Protein AF-Q1WCH7-F1 (afdb_monomer)

Foldseek 3Di:
DVVQVPDPDRQLQDQPDPQHDPLEDHPVVVVVVVVPDDDPPPRRDYSNRSCVDCPVCNDDPDPVCNDDDDVVVVVVVVVVVVVVCVVPVVHPPCVVPPD

Secondary structure (DSSP, 8-state):
-GGGGGSSS-TTS-S-STT--TTB--HHHHHH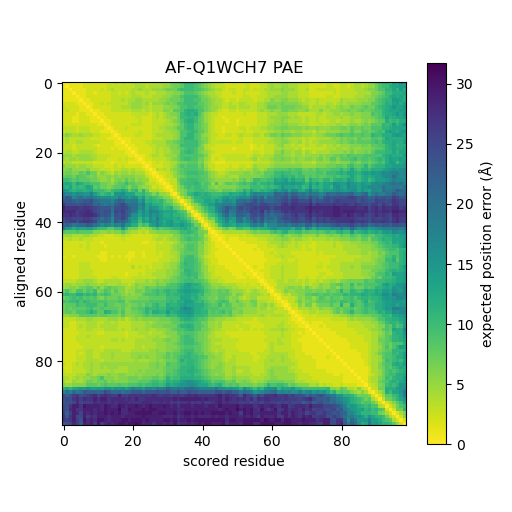HHHH-----SS-B-HHHHIIIIIII---SBTTB-----HHHHHHHHHHHHHHHHHHHT-GGGGGG--

Sequence (99 aa):
YLFQSFHPDLPWASCTNAWNTENCIEDTLRKNMSLGGSVHHTNFTSPVTEFWERNVLSISDGIENMGSVKWDLALCLLAMWVICFFCIWKGVKSTGKVV

InterPro domains:
  IPR000175 Sodium:neurotransmitter symporter [PF00209] (1-99)
  IPR000175 Sodium:neurotransmitter symporter [PS50267] (1-99)
  IPR000175 Sodium:neurotransmitter symporter [PTHR11616] (1-99)
  IPR037272 Sodium:neurotransmitter symporter superfamily [SSF161070] (1-99)

Radius of gyration: 20.27 Å; Cα contacts (8 Å, |Δi|>4): 62; chains: 1; bounding box: 43×40×52 Å

Organism: Ictalurus punctatus (NCBI:txid7998)

Mean predicted aligned error: 8.86 Å

Solvent-accessible surface area (backbone atoms only — not comparable to full-atom values): 6235 Å² total; per-residue (Å²): 104,79,79,55,64,72,42,97,65,51,81,44,66,48,51,87,48,95,66,49,56,94,47,39,44,36,71,69,59,54,58,55,43,74,75,74,53,95,67,81,88,79,74,75,39,44,24,54,55,40,38,44,43,50,60,72,68,47,72,54,99,41,85,92,45,75,71,78,87,57,61,72,59,55,50,52,51,50,51,52,52,54,51,54,46,57,68,52,70,73,42,76,84,62,57,83,76,71,120

pLDDT: mean 83.09, std 14.63, range [49.75, 96.75]

Nearest PDB structures (foldseek):
  6awp-assembly1_A  TM=8.272E-01  e=5.472E-07  Homo sapiens
  5i6z-assembly1_A  TM=8.310E-01  e=6.252E-07  Homo sapiens
  6awn-assembly1_A  TM=8.280E-01  e=9.326E-07  Homo sapiens
  9eup-assembly1_A  TM=8.209E-01  e=2.371E-06  Drosophila melanogaster
  6m0z-assembly1_A  TM=7.964E-01  e=1.391E-06  Drosophila melanogaster

Structure (mmCIF, N/CA/C/O backbone):
data_AF-Q1WCH7-F1
#
_entry.id   AF-Q1WCH7-F1
#
loop_
_atom_site.group_PDB
_atom_site.id
_atom_site.type_symbol
_atom_site.label_atom_id
_atom_site.label_alt_id
_atom_site.label_comp_id
_atom_site.label_asym_id
_atom_site.label_entity_id
_atom_site.label_seq_id
_atom_site.pdbx_PDB_ins_code
_atom_site.Cartn_x
_atom_site.Cartn_y
_atom_site.Cartn_z
_atom_site.occupancy
_atom_site.B_iso_or_equiv
_atom_site.auth_seq_id
_atom_site.auth_comp_id
_atom_site.auth_asym_id
_atom_site.auth_atom_id
_atom_site.pdbx_PDB_model_num
ATOM 1 N N . TYR A 1 1 ? -2.235 -3.497 1.863 1.00 91.19 1 TYR A N 1
ATOM 2 C CA . TYR A 1 1 ? -1.624 -4.808 2.162 1.00 91.19 1 TYR A CA 1
ATOM 3 C C . TYR A 1 1 ? -2.615 -5.785 2.743 1.00 91.19 1 TYR A C 1
ATOM 5 O O . TYR A 1 1 ? -3.050 -6.613 1.970 1.00 91.19 1 TYR A O 1
ATOM 13 N N . LEU A 1 2 ? -3.036 -5.666 4.011 1.00 93.44 2 LEU A N 1
ATOM 14 C CA . LEU A 1 2 ? -3.882 -6.682 4.667 1.00 93.44 2 LEU A CA 1
ATOM 15 C C . LEU A 1 2 ? -5.086 -7.129 3.821 1.00 93.44 2 LEU A C 1
ATOM 17 O O . LEU A 1 2 ? -5.228 -8.311 3.549 1.00 93.44 2 LEU A O 1
ATOM 21 N N . PHE A 1 3 ? -5.904 -6.186 3.346 1.00 92.94 3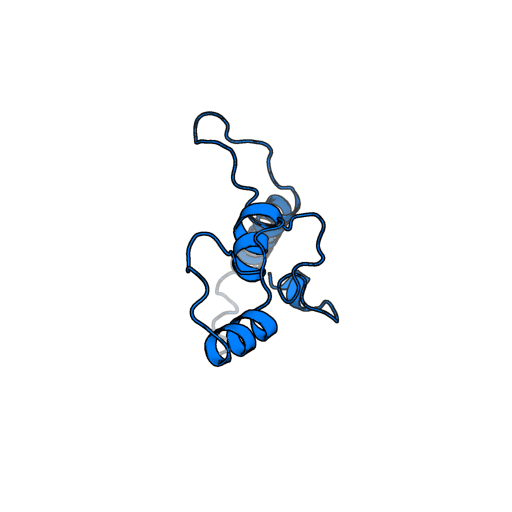 PHE A N 1
ATOM 22 C CA . PHE A 1 3 ? -7.056 -6.517 2.501 1.00 92.94 3 PHE A CA 1
ATOM 23 C C . PHE A 1 3 ? -6.666 -7.137 1.154 1.00 92.94 3 PHE A C 1
ATOM 25 O O . PHE A 1 3 ? -7.348 -8.031 0.670 1.00 92.94 3 PHE A O 1
ATOM 32 N N . GLN A 1 4 ? -5.547 -6.703 0.570 1.00 93.44 4 GLN A N 1
ATOM 33 C CA . GLN A 1 4 ? -5.059 -7.251 -0.696 1.00 93.44 4 GLN A CA 1
ATOM 34 C C . GLN A 1 4 ? -4.405 -8.634 -0.543 1.00 93.44 4 GLN A C 1
ATOM 36 O O . GLN A 1 4 ? -4.300 -9.362 -1.523 1.00 93.44 4 GLN A O 1
ATOM 41 N N . SER A 1 5 ? -4.023 -9.037 0.673 1.00 95.56 5 SER A N 1
ATOM 42 C CA . SER A 1 5 ? -3.501 -10.380 0.949 1.00 95.56 5 SER A CA 1
ATOM 43 C C . SER A 1 5 ? -4.569 -11.478 0.878 1.00 95.56 5 SER A C 1
ATOM 45 O O . SER A 1 5 ? -4.214 -12.650 0.916 1.00 95.56 5 SER A O 1
ATOM 47 N N . PHE A 1 6 ? -5.859 -11.127 0.799 1.00 95.31 6 PHE A N 1
ATOM 48 C CA . PHE A 1 6 ? -6.953 -12.096 0.649 1.00 95.31 6 PHE A CA 1
ATOM 49 C C . PHE A 1 6 ? -7.260 -12.456 -0.813 1.00 95.31 6 PHE A C 1
ATOM 51 O O . PHE A 1 6 ? -8.135 -13.286 -1.056 1.00 95.31 6 PHE A O 1
ATOM 58 N N . HIS A 1 7 ? -6.576 -11.847 -1.787 1.00 92.94 7 HIS A N 1
ATOM 59 C CA . HIS A 1 7 ? -6.679 -12.286 -3.176 1.00 92.94 7 HIS A CA 1
ATOM 60 C C . HIS A 1 7 ? -6.078 -13.693 -3.349 1.00 92.94 7 HIS A C 1
ATOM 62 O O . HIS A 1 7 ? -5.111 -14.020 -2.660 1.00 92.94 7 HIS A O 1
ATOM 68 N N . PRO A 1 8 ? -6.635 -14.523 -4.257 1.00 93.56 8 PRO A N 1
ATOM 69 C CA . PRO A 1 8 ? -6.124 -15.871 -4.515 1.00 93.56 8 PRO A CA 1
ATOM 70 C C . PRO A 1 8 ? -4.664 -15.846 -4.978 1.00 93.56 8 PRO A C 1
ATOM 72 O O . PRO A 1 8 ? -3.857 -16.631 -4.492 1.00 93.56 8 PRO A O 1
ATOM 75 N N . ASP A 1 9 ? -4.329 -14.883 -5.836 1.00 92.38 9 ASP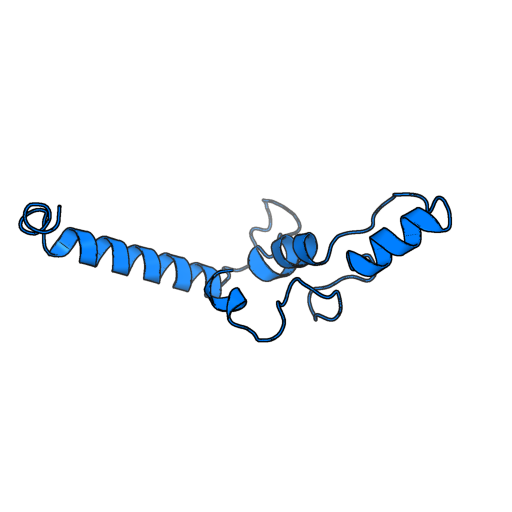 A N 1
ATOM 76 C CA . ASP A 1 9 ? -2.962 -14.564 -6.220 1.00 92.38 9 ASP A CA 1
ATOM 77 C C . ASP A 1 9 ? -2.577 -13.209 -5.628 1.00 92.38 9 ASP A C 1
ATOM 79 O O . ASP A 1 9 ? -3.329 -12.233 -5.721 1.00 92.38 9 ASP A O 1
ATOM 83 N N . LEU A 1 10 ? -1.402 -13.139 -5.000 1.00 93.62 10 LEU A N 1
ATOM 84 C CA . LEU A 1 10 ? -0.943 -11.902 -4.383 1.00 93.62 10 LEU A CA 1
ATOM 85 C C . LEU A 1 10 ? -0.555 -10.901 -5.486 1.00 93.62 10 LEU A C 1
ATOM 87 O O . LEU A 1 10 ? 0.266 -11.228 -6.343 1.00 93.62 10 LEU A O 1
ATOM 91 N N . PRO A 1 11 ? -1.041 -9.651 -5.434 1.00 92.81 11 PRO A N 1
ATOM 92 C CA . PRO A 1 11 ? -0.813 -8.676 -6.504 1.00 92.81 11 PRO A CA 1
ATOM 93 C C . PRO A 1 11 ? 0.650 -8.219 -6.624 1.00 92.81 11 PRO A C 1
ATOM 95 O O . PRO A 1 11 ? 1.034 -7.627 -7.624 1.00 92.81 11 PRO A O 1
ATOM 98 N N . TRP A 1 12 ? 1.484 -8.501 -5.621 1.00 94.00 12 TRP A N 1
ATOM 99 C CA . TRP A 1 12 ? 2.931 -8.262 -5.644 1.00 94.00 12 TRP A CA 1
ATOM 100 C C . TRP A 1 12 ? 3.762 -9.531 -5.892 1.00 94.00 12 TRP A C 1
ATOM 102 O O . TRP A 1 12 ? 4.973 -9.514 -5.670 1.00 94.00 12 TRP A O 1
ATOM 112 N N . ALA A 1 13 ? 3.134 -10.639 -6.300 1.00 92.00 13 ALA A N 1
ATOM 113 C CA . ALA A 1 13 ? 3.840 -11.877 -6.630 1.00 92.00 13 ALA A CA 1
ATOM 114 C C . ALA A 1 13 ? 4.349 -11.914 -8.079 1.00 92.00 13 ALA A C 1
ATOM 116 O O . ALA A 1 13 ? 5.363 -12.559 -8.335 1.00 92.00 13 ALA A O 1
ATOM 117 N N . SER A 1 14 ? 3.677 -11.218 -9.001 1.00 91.75 14 SER A N 1
ATOM 118 C CA . SER A 1 14 ? 4.016 -11.196 -10.427 1.00 91.75 14 SER A CA 1
ATOM 119 C C . SER A 1 14 ? 4.308 -9.788 -10.947 1.00 91.75 14 SER A C 1
ATOM 121 O O . SER A 1 14 ? 3.948 -8.785 -10.324 1.00 91.75 14 SER A O 1
ATOM 123 N N . CYS A 1 15 ? 4.946 -9.720 -12.116 1.00 92.25 15 CYS A N 1
ATOM 124 C CA . CYS A 1 15 ? 5.210 -8.467 -12.839 1.00 92.25 15 CYS A CA 1
ATOM 125 C C . CYS A 1 15 ? 4.141 -8.141 -13.901 1.00 92.25 15 CYS A C 1
ATOM 127 O O . CYS A 1 15 ? 4.335 -7.273 -14.747 1.00 92.25 15 CYS A O 1
ATOM 129 N N . THR A 1 16 ? 3.006 -8.844 -13.887 1.00 92.25 16 THR A N 1
ATOM 130 C CA . THR A 1 16 ? 1.970 -8.780 -14.933 1.00 92.25 16 THR A CA 1
ATOM 131 C C . THR A 1 16 ? 0.884 -7.737 -14.657 1.00 92.25 16 THR A C 1
ATOM 133 O O . THR A 1 16 ? -0.244 -7.881 -15.129 1.00 92.25 16 THR A O 1
ATOM 136 N N . ASN A 1 17 ? 1.178 -6.713 -13.854 1.00 93.19 17 ASN A N 1
ATOM 137 C CA . ASN A 1 17 ? 0.188 -5.729 -13.427 1.00 93.19 17 ASN A CA 1
ATOM 138 C C . ASN A 1 17 ? 0.329 -4.402 -14.177 1.00 93.19 17 ASN A C 1
ATOM 140 O O . ASN A 1 17 ? 1.406 -4.037 -14.636 1.00 93.19 17 ASN A O 1
ATOM 144 N N . ALA A 1 18 ? -0.753 -3.621 -14.226 1.00 93.75 18 ALA A N 1
ATOM 145 C CA . ALA A 1 18 ? -0.790 -2.345 -14.948 1.00 93.75 18 ALA A CA 1
ATOM 146 C C . ALA A 1 18 ? 0.177 -1.274 -14.401 1.00 93.75 18 ALA A C 1
ATOM 148 O O . ALA A 1 18 ? 0.515 -0.331 -15.108 1.00 93.75 18 ALA A O 1
ATOM 149 N N . TRP A 1 19 ? 0.606 -1.397 -13.143 1.00 91.75 19 TRP A N 1
ATOM 150 C CA . TRP A 1 19 ? 1.572 -0.487 -12.520 1.00 91.75 19 TRP A CA 1
ATOM 151 C C . TRP A 1 19 ? 3.029 -0.920 -12.715 1.00 91.75 19 TRP A C 1
ATOM 153 O O . TRP A 1 19 ? 3.923 -0.175 -12.306 1.00 91.75 19 TRP A O 1
ATOM 163 N N . ASN A 1 20 ? 3.277 -2.108 -13.279 1.00 94.62 20 ASN A N 1
ATOM 164 C CA . ASN A 1 20 ? 4.629 -2.622 -13.431 1.00 94.62 20 ASN A CA 1
ATOM 165 C C . ASN A 1 20 ? 5.364 -2.004 -14.622 1.00 94.62 20 ASN A C 1
ATOM 167 O O . ASN A 1 20 ? 4.752 -1.631 -15.622 1.00 94.62 20 ASN A O 1
ATOM 171 N N . THR A 1 21 ? 6.689 -1.902 -14.513 1.00 92.06 21 THR A N 1
ATOM 172 C CA . THR A 1 21 ? 7.551 -1.489 -15.629 1.00 92.06 21 THR A CA 1
ATOM 173 C C . THR A 1 21 ? 8.227 -2.666 -16.310 1.00 92.06 21 THR A C 1
ATOM 175 O O . THR A 1 21 ? 8.272 -3.774 -15.782 1.00 92.06 21 THR A O 1
ATOM 178 N N . GLU A 1 22 ? 8.840 -2.396 -17.463 1.00 89.00 22 GLU A N 1
ATOM 179 C CA . GLU A 1 22 ? 9.688 -3.351 -18.187 1.00 89.00 22 GLU A CA 1
ATOM 180 C C . GLU A 1 22 ? 10.894 -3.835 -17.360 1.00 89.00 22 GLU A C 1
ATOM 182 O O . GLU A 1 22 ? 11.457 -4.888 -17.646 1.00 89.00 22 GLU A O 1
ATOM 187 N N . ASN A 1 23 ? 11.272 -3.099 -16.308 1.00 89.38 23 ASN A N 1
ATOM 18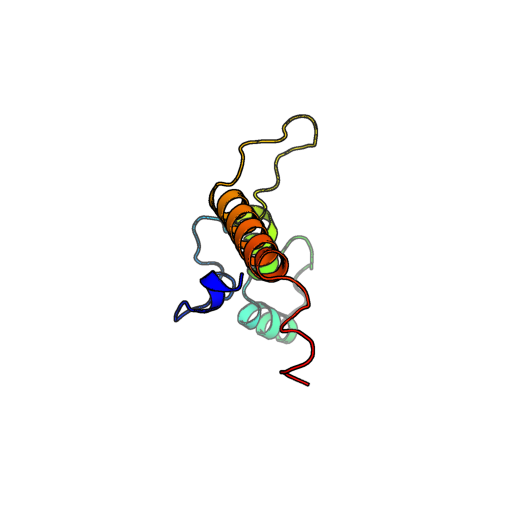8 C CA . ASN A 1 23 ? 12.376 -3.454 -15.416 1.00 89.38 23 ASN A CA 1
ATOM 189 C C . ASN A 1 23 ? 11.956 -4.381 -14.262 1.00 89.38 23 ASN A C 1
ATOM 191 O O . ASN A 1 23 ? 12.806 -4.780 -13.458 1.00 89.38 23 ASN A O 1
ATOM 195 N N . CYS A 1 24 ? 10.670 -4.720 -14.161 1.00 90.69 24 CYS A N 1
ATOM 196 C CA . CYS A 1 24 ? 10.173 -5.633 -13.145 1.00 90.69 24 CYS A CA 1
ATOM 197 C C . CYS A 1 24 ? 10.613 -7.069 -13.453 1.00 90.69 24 CYS A C 1
ATOM 199 O O . CYS A 1 24 ? 10.320 -7.605 -14.523 1.00 90.69 24 CYS A O 1
ATOM 201 N N . ILE A 1 25 ? 11.277 -7.719 -12.493 1.00 89.19 25 ILE A N 1
ATOM 202 C CA . ILE A 1 25 ? 11.636 -9.140 -12.581 1.00 89.19 25 ILE A CA 1
ATOM 203 C C . ILE A 1 25 ? 11.110 -9.900 -11.367 1.00 89.19 25 ILE A C 1
ATOM 205 O O . ILE A 1 25 ? 11.392 -9.547 -10.222 1.00 89.19 25 ILE A O 1
ATOM 209 N N . GLU A 1 26 ? 10.412 -11.004 -11.632 1.00 87.31 26 GLU A N 1
ATOM 210 C CA . GLU A 1 26 ? 9.929 -11.926 -10.605 1.00 87.31 26 GLU A CA 1
ATOM 211 C C . GLU A 1 26 ? 11.078 -12.664 -9.902 1.00 87.31 26 GLU A C 1
ATOM 213 O O . GLU A 1 26 ? 12.077 -13.060 -10.511 1.00 87.31 26 GLU A O 1
ATOM 218 N N . ASP A 1 27 ? 10.918 -12.918 -8.603 1.00 79.50 27 ASP A N 1
ATOM 219 C CA . ASP A 1 27 ? 11.964 -13.531 -7.774 1.00 79.50 27 ASP A CA 1
ATOM 220 C C . ASP A 1 27 ? 12.362 -14.945 -8.230 1.00 79.50 27 ASP A C 1
ATOM 222 O O . ASP A 1 27 ? 13.508 -15.366 -8.044 1.00 79.50 27 ASP A O 1
ATOM 226 N N . THR A 1 28 ? 11.440 -15.691 -8.839 1.00 77.62 28 THR A N 1
ATOM 227 C CA . THR A 1 28 ? 11.688 -17.024 -9.414 1.00 77.62 28 THR A CA 1
ATOM 228 C C . THR A 1 28 ? 12.669 -16.952 -10.586 1.00 77.62 28 THR A C 1
ATOM 230 O O . THR A 1 28 ? 13.662 -17.682 -10.619 1.00 77.62 28 THR A O 1
ATOM 233 N N . LEU A 1 29 ? 12.442 -16.016 -11.509 1.00 75.62 29 LEU A N 1
ATOM 234 C CA . LEU A 1 29 ? 13.321 -15.723 -12.641 1.00 75.62 29 LEU A CA 1
ATOM 235 C C . LEU A 1 29 ? 14.671 -15.178 -12.171 1.00 75.62 29 LEU A C 1
ATOM 237 O O . LEU A 1 29 ? 15.710 -15.621 -12.661 1.00 75.62 29 LEU A O 1
ATOM 241 N N . ARG A 1 30 ? 14.674 -14.298 -11.163 1.00 70.31 30 ARG A N 1
ATOM 242 C CA . ARG A 1 30 ? 15.901 -13.748 -10.566 1.00 70.31 30 ARG A CA 1
ATOM 243 C C . ARG A 1 30 ? 16.813 -14.842 -9.996 1.00 70.31 30 ARG A C 1
ATOM 245 O O . ARG A 1 30 ? 18.020 -14.811 -10.236 1.00 70.31 30 ARG A O 1
ATOM 252 N N . LYS A 1 31 ? 16.249 -15.832 -9.293 1.00 70.50 31 LYS A N 1
ATOM 253 C CA . LYS A 1 31 ? 17.000 -16.977 -8.736 1.00 70.50 31 LYS A CA 1
ATOM 254 C C . LYS A 1 31 ? 17.554 -17.905 -9.820 1.00 70.50 31 LYS A C 1
ATOM 256 O O . LYS A 1 31 ? 18.691 -18.362 -9.704 1.00 70.50 31 LYS A O 1
ATOM 261 N N . ASN A 1 32 ? 16.802 -18.137 -10.895 1.00 67.88 32 ASN A N 1
ATOM 262 C CA . ASN A 1 32 ? 17.292 -18.921 -12.033 1.00 67.88 32 ASN A CA 1
ATOM 263 C C . ASN A 1 32 ? 18.424 -18.195 -12.778 1.00 67.88 32 ASN A C 1
ATOM 265 O O . ASN A 1 32 ? 19.405 -18.819 -13.177 1.00 67.88 32 ASN A O 1
ATOM 269 N N . MET A 1 33 ? 18.329 -16.869 -12.909 1.00 64.25 33 MET A N 1
ATOM 270 C CA . MET A 1 33 ? 19.328 -16.048 -13.597 1.00 64.25 33 MET A CA 1
ATOM 271 C C . MET A 1 33 ? 20.672 -16.013 -12.859 1.00 64.25 33 MET A C 1
ATOM 273 O O . MET A 1 33 ? 21.721 -16.109 -13.494 1.00 64.25 33 MET A O 1
ATOM 277 N N . SER A 1 34 ? 20.655 -15.985 -11.519 1.00 60.50 34 SER A N 1
ATOM 278 C CA . SER A 1 34 ? 21.881 -16.081 -10.709 1.00 60.50 34 SER A CA 1
ATOM 279 C C . SER A 1 34 ? 22.652 -17.397 -10.883 1.00 60.50 34 SER A C 1
ATOM 281 O O . SER A 1 34 ? 23.833 -17.447 -10.551 1.00 60.50 34 SER A O 1
ATOM 283 N N . LEU A 1 35 ? 22.017 -18.447 -11.419 1.00 59.81 35 LEU A N 1
ATOM 284 C CA . LEU A 1 35 ? 22.634 -19.759 -11.630 1.00 59.81 35 LEU A CA 1
ATOM 285 C C . LEU A 1 35 ? 23.289 -19.912 -13.021 1.00 59.81 35 LEU A C 1
ATOM 287 O O . LEU A 1 35 ? 24.079 -20.832 -13.213 1.00 59.81 35 LEU A O 1
ATOM 291 N N . GLY A 1 36 ? 22.958 -19.043 -13.989 1.00 57.28 36 GLY A N 1
ATOM 292 C CA . GLY A 1 36 ? 23.299 -19.225 -15.412 1.00 57.28 36 GLY A CA 1
ATOM 293 C C . GLY A 1 36 ? 24.279 -18.216 -16.019 1.00 57.28 36 GLY A C 1
ATOM 294 O O . GLY A 1 36 ? 24.782 -18.446 -17.115 1.00 57.28 36 GLY A O 1
ATOM 295 N N . GLY A 1 37 ? 24.583 -17.111 -15.342 1.00 52.34 37 GLY A N 1
ATOM 296 C CA . GLY A 1 37 ? 25.536 -16.130 -15.854 1.00 52.34 37 GLY A CA 1
ATOM 297 C C . GLY A 1 37 ? 25.336 -14.762 -15.227 1.00 52.34 37 GLY A C 1
ATOM 298 O O . GLY A 1 37 ? 24.215 -14.328 -14.985 1.00 52.34 37 GLY A O 1
ATOM 299 N N . SER A 1 38 ? 26.447 -14.087 -14.951 1.00 55.78 38 SER A N 1
ATOM 300 C CA . SER A 1 38 ? 26.520 -12.736 -14.401 1.00 55.78 38 SER A CA 1
ATOM 301 C C . SER A 1 38 ? 25.816 -11.721 -15.308 1.00 55.78 38 SER A C 1
ATOM 303 O O . SER A 1 38 ? 26.435 -11.135 -16.196 1.00 55.78 38 SER A O 1
ATOM 305 N N . VAL A 1 39 ? 24.519 -11.510 -15.087 1.00 55.38 39 VAL A N 1
ATOM 306 C CA . VAL A 1 39 ? 23.778 -10.394 -15.676 1.00 55.38 39 VAL A CA 1
ATOM 307 C C . VAL A 1 39 ? 24.092 -9.142 -14.864 1.00 55.38 39 VAL A C 1
ATOM 309 O O . VAL A 1 39 ? 23.991 -9.124 -13.638 1.00 55.38 39 VAL A O 1
ATOM 312 N N . HIS A 1 40 ? 24.525 -8.104 -15.573 1.00 54.19 40 HIS A N 1
ATOM 313 C CA . HIS A 1 40 ? 24.853 -6.788 -15.045 1.00 54.19 40 HIS A CA 1
ATOM 314 C C . HIS A 1 40 ? 23.695 -6.268 -14.173 1.00 54.19 40 HIS A C 1
ATOM 316 O O . HIS A 1 40 ? 22.593 -6.019 -14.652 1.00 54.19 40 HIS A O 1
ATOM 322 N N . HIS A 1 41 ? 23.946 -6.154 -12.869 1.00 56.41 41 HIS A N 1
ATOM 323 C CA . HIS A 1 41 ? 22.978 -5.900 -11.796 1.00 56.41 41 HIS A CA 1
ATOM 324 C C . HIS A 1 41 ? 22.429 -4.462 -11.766 1.00 56.41 41 HIS A C 1
ATOM 326 O O . HIS A 1 41 ? 22.190 -3.902 -10.698 1.00 56.41 41 HIS A O 1
ATOM 332 N N . THR A 1 42 ? 22.261 -3.810 -12.908 1.00 62.34 42 THR A N 1
ATOM 333 C CA . THR A 1 42 ? 21.946 -2.383 -12.936 1.00 62.34 42 THR A CA 1
ATOM 334 C C . THR A 1 42 ? 20.520 -2.181 -13.422 1.00 62.34 42 THR A C 1
ATOM 336 O O . THR A 1 42 ? 20.276 -2.182 -14.624 1.00 62.34 42 THR A O 1
ATOM 339 N N . ASN A 1 43 ? 19.617 -1.967 -12.456 1.00 71.94 43 ASN A N 1
ATOM 340 C CA . ASN A 1 43 ? 18.264 -1.395 -12.586 1.00 71.94 43 ASN A CA 1
ATOM 341 C C . ASN A 1 43 ? 17.049 -2.341 -12.642 1.00 71.94 43 ASN A C 1
ATOM 343 O O . ASN A 1 43 ? 15.962 -1.871 -12.957 1.00 71.94 43 ASN A O 1
ATOM 347 N N . PHE A 1 44 ? 17.163 -3.623 -12.279 1.00 82.69 44 PHE A N 1
ATOM 348 C CA . PHE A 1 44 ? 15.965 -4.461 -12.103 1.00 82.69 44 PHE A CA 1
ATOM 349 C C . PHE A 1 44 ? 15.297 -4.249 -10.743 1.00 82.69 44 PHE A C 1
ATOM 351 O O . PHE A 1 44 ? 15.957 -4.297 -9.696 1.00 82.69 44 PHE A O 1
ATOM 358 N N . THR A 1 45 ? 13.979 -4.090 -10.764 1.00 88.06 45 THR A N 1
ATOM 359 C CA . THR A 1 45 ? 13.112 -3.889 -9.598 1.00 88.06 45 THR A CA 1
ATOM 360 C C . THR A 1 45 ? 12.307 -5.154 -9.313 1.00 88.06 45 THR A C 1
ATOM 362 O O . THR A 1 45 ? 11.962 -5.918 -10.212 1.00 88.06 45 THR A O 1
ATOM 365 N N . SER A 1 46 ? 12.037 -5.421 -8.033 1.00 90.94 46 SER A N 1
ATOM 366 C CA . SER A 1 46 ? 11.176 -6.547 -7.654 1.00 90.94 46 SER A CA 1
ATOM 367 C C . SER A 1 46 ? 9.696 -6.160 -7.799 1.00 90.94 46 SER A C 1
ATOM 369 O O . SER A 1 46 ? 9.363 -4.986 -7.580 1.00 90.94 46 SER A O 1
ATOM 371 N N . PRO A 1 47 ? 8.784 -7.111 -8.079 1.00 92.25 47 PRO A N 1
ATOM 372 C CA . PRO A 1 47 ? 7.346 -6.834 -8.130 1.00 92.25 47 PRO A CA 1
ATOM 373 C C . PRO A 1 47 ? 6.817 -6.264 -6.808 1.00 92.25 47 PRO A C 1
ATOM 375 O O . PRO A 1 47 ? 5.913 -5.430 -6.813 1.00 92.25 47 PRO A O 1
ATOM 378 N N . VAL A 1 48 ? 7.428 -6.635 -5.677 1.00 93.00 48 VAL A N 1
ATOM 379 C CA . VAL A 1 48 ? 7.106 -6.096 -4.346 1.00 93.00 48 VAL A CA 1
ATOM 380 C C . VAL A 1 48 ? 7.467 -4.618 -4.230 1.00 93.00 48 VAL A C 1
ATOM 382 O O . VAL A 1 48 ? 6.661 -3.829 -3.730 1.00 93.00 48 VAL A O 1
ATOM 385 N N . THR A 1 49 ? 8.654 -4.237 -4.707 1.00 91.88 49 THR A N 1
ATOM 386 C CA . THR A 1 49 ? 9.111 -2.841 -4.716 1.00 91.88 49 THR A CA 1
ATOM 387 C C . THR A 1 49 ? 8.194 -1.988 -5.583 1.00 91.88 49 THR A C 1
ATOM 389 O O . THR A 1 49 ? 7.699 -0.960 -5.128 1.00 91.88 49 THR A O 1
ATOM 392 N N . GLU A 1 50 ? 7.892 -2.438 -6.801 1.00 94.06 50 GLU A N 1
ATOM 393 C CA . GLU A 1 50 ? 7.032 -1.668 -7.701 1.00 94.06 50 GLU A CA 1
ATOM 394 C C . GLU A 1 50 ? 5.588 -1.582 -7.214 1.00 94.06 50 GLU A C 1
ATOM 396 O O . GLU A 1 50 ? 4.958 -0.531 -7.334 1.00 94.06 50 GLU A O 1
ATOM 401 N N . PHE A 1 51 ? 5.064 -2.651 -6.615 1.00 94.69 51 PHE A N 1
ATOM 402 C CA . PHE A 1 51 ? 3.751 -2.610 -5.988 1.00 94.69 51 PHE A CA 1
ATOM 403 C C . PHE A 1 51 ? 3.699 -1.555 -4.872 1.00 94.69 51 PHE A C 1
ATOM 405 O O . PHE A 1 51 ? 2.738 -0.787 -4.798 1.00 94.69 51 PHE A O 1
ATOM 412 N N . TRP A 1 52 ? 4.730 -1.464 -4.028 1.00 93.69 52 TRP A N 1
ATOM 413 C CA . TRP A 1 52 ? 4.790 -0.432 -2.993 1.00 93.69 52 TRP A CA 1
ATOM 414 C C . TRP A 1 52 ? 4.871 0.975 -3.590 1.00 93.69 52 TRP A C 1
ATOM 416 O O . TRP A 1 52 ? 4.047 1.830 -3.270 1.00 93.69 52 TRP A O 1
ATOM 426 N N . GLU A 1 53 ? 5.838 1.217 -4.470 1.00 93.19 53 GLU A N 1
ATOM 427 C CA . GLU A 1 53 ? 6.165 2.566 -4.938 1.00 93.19 53 GLU A CA 1
ATOM 428 C C . GLU A 1 53 ? 5.129 3.117 -5.918 1.00 93.19 53 GLU A C 1
ATOM 430 O O . GLU A 1 53 ? 4.725 4.275 -5.804 1.00 93.19 53 GLU A O 1
ATOM 435 N N . ARG A 1 54 ? 4.664 2.293 -6.862 1.00 92.81 54 ARG A N 1
ATOM 436 C CA . ARG A 1 54 ? 3.817 2.742 -7.978 1.00 92.81 54 ARG A CA 1
ATOM 437 C C . ARG A 1 54 ? 2.333 2.541 -7.708 1.00 92.81 54 ARG A C 1
ATOM 439 O O . ARG A 1 54 ? 1.528 3.399 -8.063 1.00 92.81 54 ARG A O 1
ATOM 446 N N . ASN A 1 55 ? 1.959 1.444 -7.050 1.00 92.56 55 ASN A N 1
ATOM 447 C CA . ASN A 1 55 ? 0.553 1.162 -6.767 1.00 92.56 55 ASN A CA 1
ATOM 448 C C . ASN A 1 55 ? 0.111 1.735 -5.415 1.00 92.56 55 ASN A C 1
ATOM 450 O O . ASN A 1 55 ? -0.775 2.590 -5.370 1.00 92.56 55 ASN A O 1
ATOM 454 N N . VAL A 1 56 ? 0.739 1.303 -4.316 1.00 93.31 56 VAL A N 1
ATOM 455 C CA . VAL A 1 56 ? 0.308 1.684 -2.962 1.00 93.31 56 VAL A CA 1
ATOM 456 C C . VAL A 1 56 ? 0.596 3.153 -2.688 1.00 93.31 56 VAL A C 1
ATOM 458 O O . VAL A 1 56 ? -0.333 3.912 -2.418 1.00 93.31 56 VAL A O 1
ATOM 461 N N . LEU A 1 57 ? 1.864 3.556 -2.765 1.00 90.94 57 LEU A N 1
ATOM 462 C CA . LEU A 1 57 ? 2.288 4.905 -2.404 1.00 90.94 57 LEU A CA 1
ATOM 463 C C . LEU A 1 57 ? 2.048 5.899 -3.540 1.00 90.94 57 LEU A C 1
ATOM 465 O O . LEU A 1 57 ? 1.635 7.023 -3.281 1.00 90.94 57 LEU A O 1
ATOM 469 N N . SER A 1 58 ? 2.229 5.462 -4.791 1.00 90.31 58 SER A N 1
ATOM 470 C CA . SER A 1 58 ? 2.134 6.328 -5.970 1.00 90.31 58 SER A CA 1
ATOM 471 C C . SER A 1 58 ? 3.111 7.494 -5.904 1.00 90.31 58 SER A C 1
ATOM 473 O O . SER A 1 58 ? 2.704 8.654 -5.962 1.00 90.31 58 SER A O 1
ATOM 475 N N . ILE A 1 59 ? 4.394 7.178 -5.737 1.00 87.12 59 ILE A N 1
ATOM 476 C CA . ILE A 1 59 ? 5.453 8.185 -5.638 1.00 87.12 59 ILE A CA 1
ATOM 477 C C . ILE A 1 59 ? 5.372 9.141 -6.832 1.00 87.12 59 ILE A C 1
ATOM 479 O O . ILE A 1 59 ? 5.321 8.712 -7.984 1.00 87.12 59 ILE A O 1
ATOM 483 N N . SER A 1 60 ? 5.331 10.434 -6.523 1.00 88.25 60 SER A N 1
ATOM 484 C CA . SER A 1 60 ? 5.360 11.515 -7.497 1.00 88.25 60 SER A CA 1
ATOM 485 C C . SER A 1 60 ? 6.794 11.921 -7.839 1.00 88.25 60 SER A C 1
ATOM 487 O O . SER A 1 60 ? 7.743 11.552 -7.148 1.00 88.25 60 SER A O 1
ATOM 489 N N . ASP A 1 61 ? 6.948 12.731 -8.888 1.00 85.38 61 ASP A N 1
ATOM 490 C CA . ASP A 1 61 ? 8.260 13.142 -9.407 1.00 85.38 61 ASP A CA 1
ATOM 491 C C . ASP A 1 61 ? 9.079 14.015 -8.431 1.00 85.38 61 ASP A C 1
ATOM 493 O O . ASP A 1 61 ? 10.274 14.222 -8.634 1.00 85.38 61 ASP A O 1
ATOM 497 N N . GLY A 1 62 ? 8.467 14.533 -7.358 1.00 88.19 62 GLY A N 1
ATOM 498 C CA . GLY A 1 62 ? 9.156 15.314 -6.331 1.00 88.19 62 GLY A CA 1
ATOM 499 C C . GLY A 1 62 ? 8.220 15.941 -5.297 1.00 88.19 62 GLY A C 1
ATOM 500 O O . GLY A 1 62 ? 7.001 15.940 -5.453 1.00 88.19 62 GLY A O 1
ATOM 501 N N . ILE A 1 63 ? 8.798 16.528 -4.243 1.00 85.62 63 ILE A N 1
ATOM 502 C CA . ILE A 1 63 ? 8.044 17.166 -3.145 1.00 85.62 63 ILE A CA 1
ATOM 503 C C . ILE A 1 63 ? 7.206 18.368 -3.603 1.00 85.62 63 ILE A C 1
ATOM 505 O O . ILE A 1 63 ? 6.157 18.641 -3.024 1.00 85.62 63 ILE A O 1
ATOM 509 N N . GLU A 1 64 ? 7.646 19.063 -4.656 1.00 90.69 64 GLU A N 1
ATOM 510 C CA . GLU A 1 64 ? 6.913 20.193 -5.240 1.00 90.69 64 GLU A CA 1
ATOM 511 C C . GLU A 1 64 ? 5.618 19.745 -5.929 1.00 90.69 64 GLU A C 1
ATOM 513 O O . GLU A 1 64 ? 4.648 20.495 -5.989 1.00 90.69 64 GLU A O 1
ATOM 518 N N . ASN A 1 65 ? 5.574 18.491 -6.384 1.00 85.75 65 ASN A N 1
ATO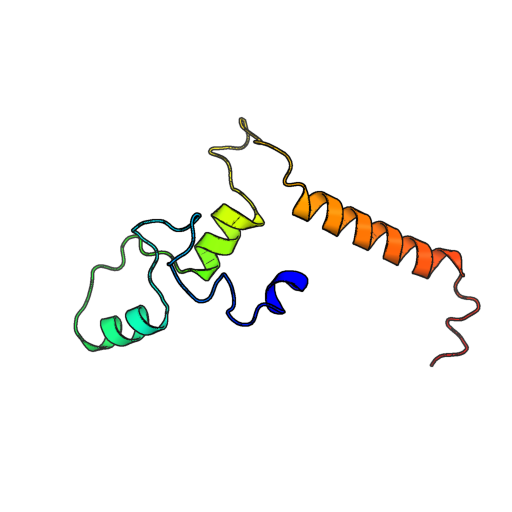M 519 C CA . ASN A 1 65 ? 4.426 17.880 -7.035 1.00 85.75 65 ASN A CA 1
ATOM 520 C C . ASN A 1 65 ? 3.884 16.769 -6.138 1.00 85.75 65 ASN A C 1
ATOM 522 O O . ASN A 1 65 ? 4.119 15.591 -6.378 1.00 85.75 65 ASN A O 1
ATOM 526 N N . MET A 1 66 ? 3.143 17.130 -5.092 1.00 82.19 66 MET A N 1
ATOM 527 C CA . MET A 1 66 ? 2.641 16.170 -4.095 1.00 82.19 66 MET A CA 1
ATOM 528 C C . MET A 1 66 ? 1.608 15.163 -4.656 1.00 82.19 66 MET A C 1
ATOM 530 O O . MET A 1 66 ? 1.263 14.190 -3.989 1.00 82.19 66 MET A O 1
ATOM 534 N N . GLY A 1 67 ? 1.144 15.358 -5.896 1.00 87.19 67 GLY A N 1
ATOM 535 C CA . GLY A 1 67 ? 0.224 14.452 -6.581 1.00 87.19 67 GLY A CA 1
ATOM 536 C C . GLY A 1 67 ? -1.198 14.489 -6.013 1.00 87.19 67 GLY A C 1
ATOM 537 O O . GLY A 1 67 ? -1.617 15.456 -5.377 1.00 87.19 67 GLY A O 1
ATOM 538 N N . SER A 1 68 ? -1.969 13.433 -6.281 1.00 88.44 68 SER A N 1
ATOM 539 C CA . SER A 1 68 ? -3.348 13.276 -5.805 1.00 88.44 68 SER A CA 1
ATOM 540 C C . SER A 1 68 ? -3.434 12.355 -4.589 1.00 88.44 68 SER A C 1
ATOM 542 O O . SER A 1 68 ? -2.713 11.361 -4.506 1.00 88.44 68 SER A O 1
ATOM 544 N N . VAL A 1 69 ? -4.397 12.606 -3.700 1.00 90.56 69 VAL A N 1
ATOM 545 C CA . VAL A 1 69 ? -4.676 11.718 -2.561 1.00 90.56 69 VAL A CA 1
ATOM 546 C C . VAL A 1 69 ? -5.176 10.355 -3.050 1.00 90.56 69 VAL A C 1
ATOM 548 O O . VAL A 1 69 ? -6.182 10.261 -3.753 1.00 90.56 69 VAL A O 1
ATOM 551 N N . LYS A 1 70 ? -4.500 9.280 -2.629 1.00 92.75 70 LYS A N 1
ATOM 552 C CA . LYS A 1 70 ? -4.949 7.896 -2.837 1.00 92.75 70 LYS A CA 1
ATOM 553 C C . LYS A 1 70 ? -6.120 7.580 -1.902 1.00 92.75 70 LYS A C 1
ATOM 555 O O . LYS A 1 70 ? -5.938 7.412 -0.696 1.00 92.75 70 LYS A O 1
ATOM 560 N N . TRP A 1 71 ? -7.322 7.477 -2.465 1.00 94.50 71 TRP A N 1
ATOM 561 C CA . TRP A 1 71 ? -8.559 7.244 -1.710 1.00 94.50 71 TRP A CA 1
ATOM 562 C C . TRP A 1 71 ? -8.558 5.942 -0.909 1.00 94.50 71 TRP A C 1
ATOM 564 O O . TRP A 1 71 ? -9.040 5.935 0.221 1.00 94.50 71 TRP A O 1
ATOM 574 N N . ASP A 1 72 ? -7.950 4.875 -1.428 1.00 92.62 72 ASP A N 1
ATOM 575 C CA . ASP A 1 72 ? -7.845 3.599 -0.711 1.00 92.62 72 ASP A CA 1
ATOM 576 C C . ASP A 1 72 ? -7.076 3.745 0.611 1.00 92.62 72 ASP A C 1
ATOM 578 O O . ASP A 1 72 ? -7.474 3.202 1.644 1.00 92.62 72 ASP A O 1
ATOM 582 N N . LEU A 1 73 ? -5.996 4.536 0.605 1.00 93.75 73 LEU A N 1
ATOM 583 C CA . LEU A 1 73 ? -5.214 4.841 1.804 1.00 93.75 73 LEU A CA 1
ATOM 584 C C . LEU A 1 73 ? -5.981 5.767 2.751 1.00 93.75 73 LEU A C 1
ATOM 586 O O . LEU A 1 73 ? -5.984 5.529 3.959 1.00 93.75 73 LEU A O 1
ATOM 590 N N . ALA A 1 74 ? -6.665 6.783 2.218 1.00 95.38 74 ALA A N 1
ATOM 591 C CA . ALA A 1 74 ? -7.481 7.695 3.019 1.00 95.38 74 ALA A CA 1
ATOM 592 C C . ALA A 1 74 ? -8.615 6.954 3.753 1.00 95.38 74 ALA A C 1
ATOM 594 O O . ALA A 1 74 ? -8.821 7.162 4.950 1.00 95.38 74 ALA A O 1
ATOM 595 N N . LEU A 1 75 ? -9.305 6.036 3.068 1.00 95.25 75 LEU A N 1
ATOM 596 C CA . LEU A 1 75 ? -10.342 5.191 3.662 1.00 95.25 75 LEU A CA 1
ATOM 597 C C . LEU A 1 75 ? -9.765 4.208 4.683 1.00 95.25 75 LEU A C 1
ATOM 599 O O . LEU A 1 75 ? -10.350 4.027 5.750 1.00 95.25 75 LEU A O 1
ATOM 603 N N . CYS A 1 76 ? -8.601 3.615 4.405 1.00 95.19 76 CYS A N 1
ATOM 604 C CA . CYS A 1 76 ? -7.913 2.748 5.362 1.00 95.19 76 CYS A CA 1
ATOM 605 C C . CYS A 1 76 ? -7.543 3.503 6.651 1.00 95.19 76 CYS A C 1
ATOM 607 O O . CYS A 1 76 ? -7.725 2.981 7.754 1.00 95.19 76 CYS A O 1
ATOM 609 N N . LEU A 1 77 ? -7.059 4.741 6.525 1.00 95.56 77 LEU A N 1
ATOM 610 C CA . LEU A 1 77 ? -6.740 5.605 7.661 1.00 95.56 77 LEU A CA 1
ATOM 611 C C . LEU A 1 77 ? -7.999 5.968 8.459 1.00 95.56 77 LEU A C 1
ATOM 613 O O . LEU A 1 77 ? -7.993 5.893 9.689 1.00 95.56 77 LEU A O 1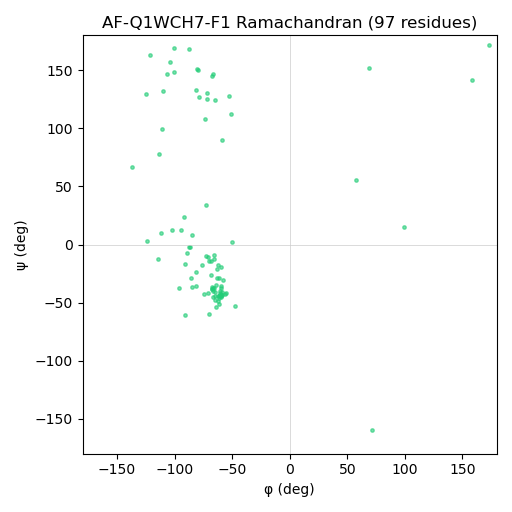
ATOM 617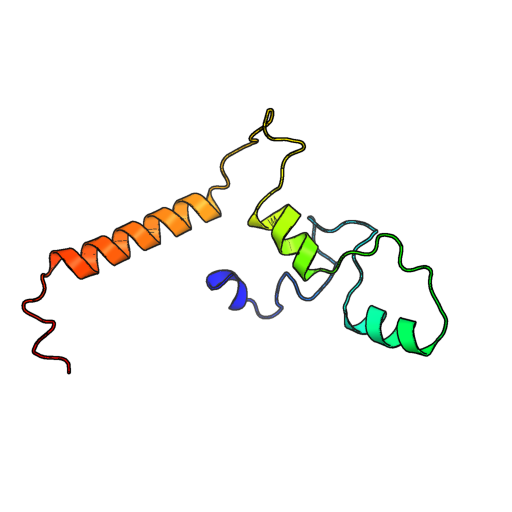 N N . LEU A 1 78 ? -9.084 6.319 7.767 1.00 96.75 78 LEU A N 1
ATOM 618 C CA . LEU A 1 78 ? -10.365 6.637 8.392 1.00 96.75 78 LEU A CA 1
ATOM 619 C C . LEU A 1 78 ? -10.930 5.433 9.154 1.00 96.75 78 LEU A C 1
ATOM 621 O O . LEU A 1 78 ? -11.356 5.581 10.298 1.00 96.75 78 LEU A O 1
ATOM 625 N N . ALA A 1 79 ? -10.878 4.236 8.567 1.00 95.81 79 ALA A N 1
ATOM 626 C CA . ALA A 1 79 ? -11.315 3.008 9.224 1.00 95.81 79 ALA A CA 1
ATOM 627 C C . ALA A 1 79 ? -10.527 2.744 10.518 1.00 95.81 79 ALA A C 1
ATOM 629 O O . ALA A 1 79 ? -11.129 2.449 11.550 1.00 95.81 79 ALA A O 1
ATOM 630 N N . MET A 1 80 ? -9.201 2.923 10.498 1.00 95.31 80 MET A N 1
ATOM 631 C CA . MET A 1 80 ? -8.371 2.803 11.703 1.00 95.31 80 MET A CA 1
ATOM 632 C C . MET A 1 80 ? -8.758 3.808 12.787 1.00 95.31 80 MET A C 1
ATOM 634 O O . MET A 1 80 ? -8.882 3.435 13.952 1.00 95.31 80 MET A O 1
ATOM 638 N N . TRP A 1 81 ? -8.998 5.065 12.414 1.00 95.56 81 TRP A N 1
ATOM 639 C CA . TRP A 1 81 ? -9.467 6.090 13.347 1.00 95.56 81 TRP A CA 1
ATOM 640 C C . TRP A 1 81 ? -10.803 5.722 13.992 1.00 95.56 81 TRP A C 1
ATOM 642 O O . TRP A 1 81 ? -10.943 5.821 1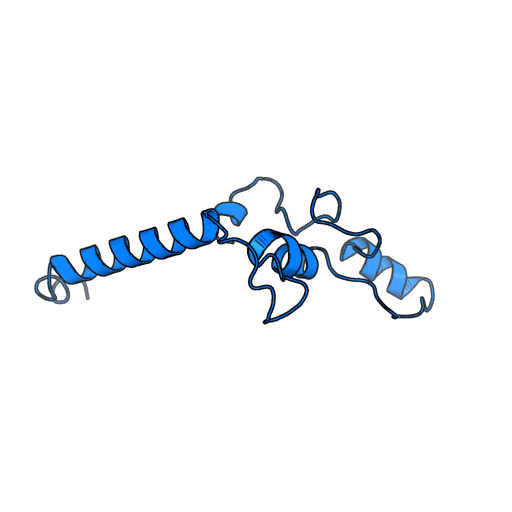5.211 1.00 95.56 81 TRP A O 1
ATOM 652 N N . VAL A 1 82 ? -11.760 5.249 13.193 1.00 95.12 82 VAL A N 1
ATOM 653 C CA . VAL A 1 82 ? -13.073 4.798 13.670 1.00 95.12 82 VAL A CA 1
ATOM 654 C C . VAL A 1 82 ? -12.936 3.613 14.632 1.00 95.12 82 VAL A C 1
ATOM 656 O O . VAL A 1 82 ? -13.556 3.614 15.695 1.00 95.12 82 VAL A O 1
ATOM 659 N N . ILE A 1 83 ? -12.091 2.628 14.312 1.00 92.62 83 ILE A N 1
ATOM 660 C CA . ILE A 1 83 ? -11.828 1.476 15.188 1.00 92.62 83 ILE A CA 1
ATOM 661 C C . ILE A 1 83 ? -11.218 1.936 16.517 1.00 92.62 83 ILE A C 1
ATOM 663 O O . ILE A 1 83 ? -11.743 1.593 17.576 1.00 92.62 83 ILE A O 1
ATOM 667 N N . CYS A 1 84 ? -10.159 2.751 16.484 1.00 92.38 84 CYS A N 1
ATOM 668 C CA . CYS A 1 84 ? -9.532 3.301 17.690 1.00 92.38 84 CYS A CA 1
ATOM 669 C C . CYS A 1 84 ? -10.537 4.073 18.548 1.00 92.38 84 CYS A C 1
ATOM 671 O O . CYS A 1 84 ? -10.581 3.912 19.768 1.00 92.38 84 CYS A O 1
ATOM 673 N N . PHE A 1 85 ? -11.379 4.876 17.907 1.00 90.69 85 PHE A N 1
ATOM 674 C CA . PHE A 1 85 ? -12.424 5.624 18.578 1.00 90.69 85 PHE A CA 1
ATOM 675 C C . PHE A 1 85 ? -13.425 4.709 19.284 1.00 90.69 85 PHE A C 1
ATOM 677 O O . PHE A 1 85 ? -13.706 4.935 20.457 1.00 90.69 85 PHE A O 1
ATOM 684 N N . PHE A 1 86 ? -13.901 3.638 18.645 1.00 88.12 86 PHE A N 1
ATOM 685 C CA . PHE A 1 86 ? -14.788 2.668 19.297 1.00 88.12 86 PHE A CA 1
ATOM 686 C C . PHE A 1 86 ? -14.111 1.895 20.436 1.00 88.12 86 PHE A C 1
ATOM 688 O O . PHE A 1 86 ? -14.750 1.658 21.466 1.00 88.12 86 PHE A O 1
ATOM 695 N N . CYS A 1 87 ? -12.827 1.550 20.293 1.00 86.44 87 CYS A N 1
ATOM 696 C CA . CYS A 1 87 ? -12.039 0.930 21.361 1.00 86.44 87 CYS A CA 1
ATOM 697 C C . CYS A 1 87 ? -11.957 1.831 22.605 1.00 86.44 87 CYS A C 1
ATOM 699 O O . CYS A 1 87 ? -12.017 1.337 23.730 1.00 86.44 87 CYS A O 1
ATOM 701 N N . ILE A 1 88 ? -11.857 3.150 22.410 1.00 86.94 88 ILE A N 1
ATOM 702 C CA . ILE A 1 88 ? -11.761 4.130 23.501 1.00 86.94 88 ILE A CA 1
ATOM 703 C C . ILE A 1 88 ? -13.148 4.530 24.027 1.00 86.94 88 ILE A C 1
ATOM 705 O O . ILE A 1 88 ? -13.308 4.696 25.237 1.00 86.94 88 ILE A O 1
ATOM 709 N N . TRP A 1 89 ? -14.161 4.648 23.160 1.00 78.56 89 TRP A N 1
ATOM 710 C CA . TRP A 1 89 ? -15.501 5.156 23.494 1.00 78.56 89 TRP A CA 1
ATOM 711 C C . TRP A 1 89 ? -16.134 4.374 24.646 1.00 78.56 89 TRP A C 1
ATOM 713 O O . TRP A 1 89 ? -16.728 4.968 25.545 1.00 78.56 89 TRP A O 1
ATOM 723 N N . LYS A 1 90 ? -16.004 3.040 24.670 1.00 60.50 90 LYS A N 1
ATOM 724 C CA . LYS A 1 90 ? -16.569 2.234 25.770 1.00 60.50 90 LYS A CA 1
ATOM 725 C C . LYS A 1 90 ? -15.818 2.353 27.098 1.00 60.50 90 LYS A C 1
ATOM 727 O O . LYS A 1 90 ? -16.350 1.919 28.120 1.00 60.50 90 LYS A O 1
ATOM 732 N N . GLY A 1 91 ? -14.649 2.987 27.106 1.00 60.66 91 GLY A N 1
ATOM 733 C CA . GLY A 1 91 ? -13.848 3.226 28.294 1.00 60.66 91 GLY A CA 1
ATOM 734 C C . GLY A 1 91 ? -13.244 1.952 28.889 1.00 60.66 91 GLY A C 1
ATOM 735 O O . GLY A 1 91 ? -13.803 0.857 28.852 1.00 60.66 91 GLY A O 1
ATOM 736 N N . VAL A 1 92 ? -12.110 2.140 29.554 1.00 58.78 92 VAL A N 1
ATOM 737 C CA . VAL A 1 92 ? -11.345 1.185 30.379 1.00 58.78 92 VAL A CA 1
ATOM 738 C C . VAL A 1 92 ? -12.142 0.414 31.455 1.00 58.78 92 VAL A C 1
ATOM 740 O O . VAL A 1 92 ? -11.579 -0.406 32.176 1.00 58.78 92 VAL A O 1
ATOM 743 N N . LYS A 1 93 ? -13.466 0.599 31.559 1.00 52.75 93 LYS A N 1
ATOM 744 C CA . LYS A 1 93 ? -14.347 -0.161 32.463 1.00 52.75 93 LYS A CA 1
ATOM 745 C C . LYS A 1 93 ? -14.546 -1.626 32.050 1.00 52.75 93 LYS A C 1
ATOM 747 O O . LYS A 1 93 ? -15.002 -2.413 32.872 1.00 52.75 93 LYS A O 1
ATOM 752 N N . SER A 1 94 ? -14.181 -2.006 30.823 1.00 49.75 94 SER A N 1
ATOM 753 C CA . SER A 1 94 ? -14.142 -3.408 30.375 1.00 49.75 94 SER A CA 1
ATOM 754 C C . SER A 1 94 ? -12.720 -3.926 30.118 1.00 49.75 94 SER A C 1
ATOM 756 O O . SER A 1 94 ? -12.569 -5.013 29.574 1.00 49.75 94 SER A O 1
ATOM 758 N N . THR A 1 95 ? -11.667 -3.193 30.491 1.00 55.62 95 THR A N 1
ATOM 759 C CA . THR A 1 95 ? -10.287 -3.709 30.382 1.00 55.62 95 THR A CA 1
ATOM 760 C C . THR A 1 95 ? -9.939 -4.613 31.572 1.00 55.62 95 THR 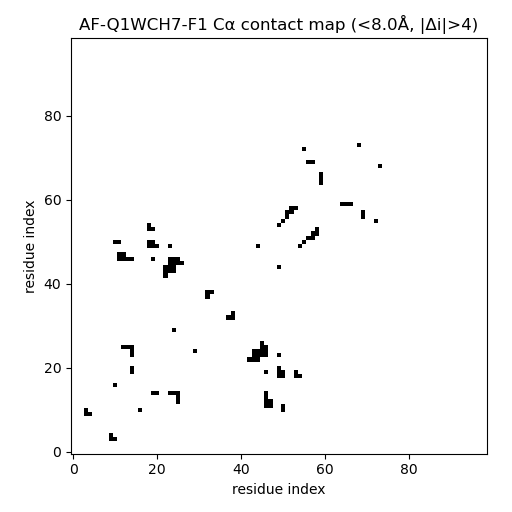A C 1
ATOM 762 O O . THR A 1 95 ? -9.128 -5.516 31.443 1.00 55.62 95 THR A O 1
ATOM 765 N N . GLY A 1 96 ? -10.622 -4.455 32.713 1.00 53.44 96 GLY A N 1
ATOM 766 C CA . GLY A 1 96 ? -10.442 -5.293 33.909 1.00 53.44 96 GLY A CA 1
ATOM 767 C C . GLY A 1 96 ? -11.247 -6.599 33.942 1.00 53.44 96 GLY A C 1
ATOM 768 O O . GLY A 1 96 ? -11.313 -7.226 34.993 1.00 53.44 96 GLY A O 1
ATOM 769 N N . LYS A 1 97 ? -11.914 -6.993 32.846 1.00 52.56 97 LYS A N 1
ATOM 770 C CA . LYS A 1 97 ? -12.705 -8.242 32.792 1.00 52.56 97 LYS A CA 1
ATOM 771 C C . LYS A 1 97 ? -12.305 -9.194 31.664 1.00 52.56 97 LYS A C 1
ATOM 773 O O . LYS A 1 97 ? -12.940 -10.229 31.494 1.00 52.56 97 LYS A O 1
ATOM 778 N N . VAL A 1 98 ? -11.266 -8.836 30.914 1.00 56.12 98 VAL A N 1
ATOM 779 C CA . VAL A 1 98 ? -10.598 -9.704 29.941 1.00 56.12 98 VAL A CA 1
ATOM 780 C C . VAL A 1 98 ? -9.089 -9.501 30.112 1.00 56.12 98 VAL A C 1
ATOM 782 O O . VAL A 1 98 ? -8.419 -8.899 29.279 1.00 56.12 98 VAL A O 1
ATOM 785 N N . VAL A 1 99 ? -8.604 -9.940 31.272 1.00 50.53 99 VAL A N 1
ATOM 786 C CA . VAL A 1 99 ? -7.258 -10.485 31.494 1.00 50.53 99 VAL A CA 1
ATOM 787 C C . VAL A 1 99 ? -7.445 -11.858 32.111 1.00 50.53 99 VAL A C 1
ATOM 789 O O . VAL A 1 99 ? -8.390 -11.987 32.926 1.00 50.53 99 VAL A O 1
#